Protein AF-A0A7S1ZWM7-F1 (afdb_monomer_lite)

pLDDT: mean 78.09, std 18.8, range [35.59, 96.5]

Radius of gyration: 22.28 Å; chains: 1; bounding box: 30×44×62 Å

Secondary structure (DSSP, 8-state):
-------S-----SS-HHHHHHHHHHHHHHHHHHHHHHHHHHHHS-GGG-----HHHHH-TTTHHHHHHHHHHHHHHSTT------TTTHHHHHHHHTSHHHHT----

Foldseek 3Di:
DDDDDDDPDDPDPPDDPVPVVVVVVVVVVVVVVVVVVVVVVPVPDDPLLDDDDDPCQCLPPVRNLVSQLVVQVSVCPPPVNDPGDDSVCSVVVSCVPRVVVVVVDDPD

Structure (mmCIF, N/CA/C/O backbone):
data_AF-A0A7S1ZWM7-F1
#
_entry.id   AF-A0A7S1ZWM7-F1
#
loop_
_atom_site.group_PDB
_atom_site.id
_atom_site.type_symbol
_atom_site.label_atom_id
_atom_site.label_alt_id
_atom_site.label_comp_id
_atom_site.label_asym_id
_atom_site.label_entity_id
_atom_site.label_seq_id
_atom_site.pdbx_PDB_ins_code
_atom_site.Cartn_x
_atom_site.Cartn_y
_atom_site.Cartn_z
_atom_site.occupancy
_atom_site.B_iso_or_equiv
_atom_site.auth_seq_id
_atom_site.auth_comp_id
_atom_site.auth_asym_id
_atom_site.auth_atom_id
_atom_site.pdbx_PDB_model_num
ATOM 1 N N . ASP A 1 1 ? -1.153 -7.873 -35.272 1.00 38.97 1 ASP A N 1
ATOM 2 C CA . ASP A 1 1 ? -0.783 -6.856 -36.264 1.00 38.97 1 ASP A CA 1
ATOM 3 C C . ASP A 1 1 ? -1.383 -5.518 -35.917 1.00 38.97 1 ASP A C 1
ATOM 5 O O . ASP A 1 1 ? -2.555 -5.282 -36.177 1.00 38.97 1 ASP A O 1
ATOM 9 N N . TYR A 1 2 ? -0.588 -4.673 -35.266 1.00 35.59 2 TYR A N 1
ATOM 10 C CA . TYR A 1 2 ? -0.877 -3.249 -35.154 1.00 35.59 2 TYR A CA 1
ATOM 11 C C . TYR A 1 2 ? -0.167 -2.568 -36.324 1.00 35.59 2 TYR A C 1
ATOM 13 O O . TYR A 1 2 ? 1.058 -2.506 -36.352 1.00 35.59 2 TYR A O 1
ATOM 21 N N . HIS A 1 3 ? -0.941 -2.141 -37.318 1.00 39.66 3 HIS A N 1
ATOM 22 C CA . HIS A 1 3 ? -0.458 -1.297 -38.402 1.00 39.66 3 HIS A CA 1
ATOM 23 C C . HIS A 1 3 ? -0.399 0.150 -37.905 1.00 39.66 3 HIS A C 1
ATOM 25 O O . HIS A 1 3 ? -1.434 0.749 -37.616 1.00 39.66 3 HIS A O 1
ATOM 31 N N . GLU A 1 4 ? 0.809 0.697 -37.800 1.00 47.62 4 GLU A N 1
ATOM 32 C CA . GLU A 1 4 ? 1.038 2.133 -37.651 1.00 47.62 4 GLU A CA 1
ATOM 33 C C . GLU A 1 4 ? 0.722 2.826 -38.982 1.00 47.62 4 GLU A C 1
ATOM 35 O O . GLU A 1 4 ? 1.285 2.490 -40.025 1.00 47.62 4 GLU A O 1
ATOM 40 N N . VAL A 1 5 ? -0.201 3.787 -38.949 1.00 44.16 5 VAL A N 1
ATOM 41 C CA . VAL A 1 5 ? -0.409 4.760 -40.024 1.00 44.16 5 VAL A CA 1
ATOM 42 C C . VAL A 1 5 ? 0.319 6.025 -39.587 1.00 44.16 5 VAL A C 1
ATOM 44 O O . VAL A 1 5 ? -0.176 6.762 -38.738 1.00 44.16 5 VAL A O 1
ATOM 47 N N . PHE A 1 6 ? 1.521 6.241 -40.122 1.00 40.81 6 PHE A N 1
ATOM 48 C CA . PHE A 1 6 ? 2.208 7.525 -40.026 1.00 40.81 6 PHE A CA 1
ATOM 49 C C . PHE A 1 6 ? 1.624 8.456 -41.090 1.00 40.81 6 PHE A C 1
ATOM 51 O O . PHE A 1 6 ? 1.738 8.198 -42.286 1.00 40.81 6 PHE A O 1
ATOM 58 N N . ASP A 1 7 ? 0.946 9.504 -40.633 1.00 43.44 7 ASP A N 1
ATOM 59 C CA . ASP A 1 7 ? 0.399 10.568 -41.469 1.00 43.44 7 ASP A CA 1
ATOM 60 C C . ASP A 1 7 ? 1.543 11.526 -41.862 1.00 43.44 7 ASP A C 1
ATOM 62 O O . ASP A 1 7 ? 2.154 12.164 -41.003 1.00 43.44 7 ASP A O 1
ATOM 66 N N . GLU A 1 8 ? 1.884 11.581 -43.154 1.00 47.97 8 GLU A N 1
ATOM 67 C CA . GLU A 1 8 ? 3.078 12.254 -43.705 1.00 47.97 8 GLU A CA 1
ATOM 68 C C . GLU A 1 8 ? 2.978 13.791 -43.801 1.00 47.97 8 GLU A C 1
ATOM 70 O O . GLU A 1 8 ? 3.840 14.419 -44.407 1.00 47.97 8 GLU A O 1
ATOM 75 N N . ASN A 1 9 ? 1.970 14.444 -43.213 1.00 47.59 9 ASN A N 1
ATOM 76 C CA . ASN A 1 9 ? 1.767 15.890 -43.406 1.00 47.59 9 ASN A CA 1
ATOM 77 C C . ASN A 1 9 ? 1.516 16.686 -42.123 1.00 47.59 9 ASN A C 1
ATOM 79 O O . ASN A 1 9 ?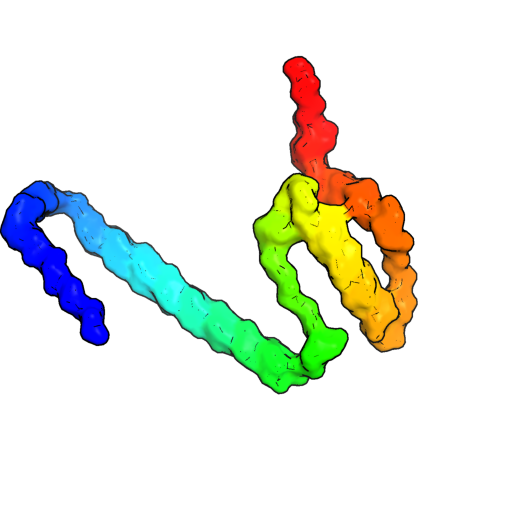 0.675 17.585 -42.110 1.00 47.59 9 ASN A O 1
ATOM 83 N N . ASN A 1 10 ? 2.263 16.409 -41.053 1.00 42.78 10 ASN A N 1
ATOM 84 C CA . ASN A 1 10 ? 2.282 17.306 -39.901 1.00 42.78 10 ASN A CA 1
ATOM 85 C C . ASN A 1 10 ? 3.631 18.029 -39.811 1.00 42.78 10 ASN A C 1
ATOM 87 O O . ASN A 1 10 ? 4.636 17.469 -39.374 1.00 42.78 10 ASN A O 1
ATOM 91 N N . ASP A 1 11 ? 3.620 19.278 -40.275 1.00 48.44 11 ASP A N 1
ATOM 92 C CA . ASP A 1 11 ? 4.665 20.293 -40.135 1.00 48.44 11 ASP A CA 1
ATOM 93 C C . ASP A 1 11 ? 4.880 20.607 -38.642 1.00 48.44 11 ASP A C 1
ATOM 95 O O . ASP A 1 11 ? 4.373 21.583 -38.081 1.00 48.44 11 ASP A O 1
ATOM 99 N N . TYR A 1 12 ? 5.579 19.702 -37.955 1.00 45.12 12 TYR A N 1
ATOM 100 C CA . TYR A 1 12 ? 6.073 19.925 -36.607 1.00 45.12 12 TYR A CA 1
ATOM 101 C C . TYR A 1 12 ? 7.285 20.845 -36.697 1.00 45.12 12 TYR A C 1
ATOM 103 O O . TYR A 1 12 ? 8.390 20.432 -37.043 1.00 45.12 12 TYR A O 1
ATOM 111 N N . ARG A 1 13 ? 7.033 22.119 -36.388 1.00 44.34 13 ARG A N 1
ATOM 112 C CA . ARG A 1 13 ? 8.031 23.175 -36.199 1.00 44.34 13 ARG A CA 1
ATOM 113 C C . ARG A 1 13 ? 9.249 22.614 -35.460 1.00 44.34 13 ARG A C 1
ATOM 115 O O . ARG A 1 13 ? 9.133 22.211 -34.305 1.00 44.34 13 ARG A O 1
ATOM 122 N N . GLU A 1 14 ? 10.400 22.633 -36.130 1.00 49.38 14 GLU A N 1
ATOM 123 C CA . GLU A 1 14 ? 11.712 22.280 -35.585 1.00 49.38 14 GLU A CA 1
ATOM 124 C C . GLU A 1 14 ? 12.020 23.129 -34.346 1.00 49.38 14 GLU A C 1
ATOM 126 O O . GLU A 1 14 ? 12.478 24.269 -34.418 1.00 49.38 14 GLU A O 1
ATOM 131 N N . GLY A 1 15 ? 11.729 22.561 -33.184 1.00 51.50 15 GLY A N 1
ATOM 132 C CA . GLY A 1 15 ? 11.988 23.164 -31.893 1.00 51.50 15 GLY A CA 1
ATOM 133 C C . GLY A 1 15 ? 11.704 22.153 -30.796 1.00 51.50 15 GLY A C 1
ATOM 134 O O . GLY A 1 15 ? 10.570 22.027 -30.356 1.00 51.50 15 GLY A O 1
ATOM 135 N N . ASP A 1 16 ? 12.766 21.478 -30.354 1.00 53.28 16 ASP A N 1
ATOM 136 C CA . ASP A 1 16 ? 12.866 20.769 -29.068 1.00 53.28 16 ASP A CA 1
ATOM 137 C C . ASP A 1 16 ? 12.369 19.306 -28.960 1.00 53.28 16 ASP A C 1
ATOM 139 O O . ASP A 1 16 ? 11.983 18.837 -27.897 1.00 53.28 16 ASP A O 1
ATOM 143 N N . HIS A 1 17 ? 12.487 18.506 -30.026 1.00 53.91 17 HIS A N 1
ATOM 144 C CA . HIS A 1 17 ? 12.247 17.047 -29.963 1.00 53.91 17 HIS A CA 1
ATOM 145 C C . HIS A 1 17 ? 13.338 16.237 -29.233 1.00 53.91 17 HIS A C 1
ATOM 147 O O . HIS A 1 17 ? 13.179 15.038 -28.995 1.00 53.91 17 HIS A O 1
ATOM 153 N N . HIS A 1 18 ? 14.477 16.847 -28.895 1.00 52.47 18 HIS A N 1
ATOM 154 C CA . HIS A 1 18 ? 15.583 16.124 -28.259 1.00 52.47 18 HIS A CA 1
ATOM 155 C C . HIS A 1 18 ? 15.336 15.892 -26.762 1.00 52.47 18 HIS A C 1
ATOM 157 O O . HIS A 1 18 ? 15.738 14.864 -26.216 1.00 52.47 18 HIS A O 1
ATOM 163 N N . MET A 1 19 ? 14.632 16.821 -26.113 1.00 52.84 19 MET A N 1
ATOM 164 C CA . MET A 1 19 ? 14.305 16.751 -24.695 1.00 52.84 19 MET A CA 1
ATOM 165 C C . MET A 1 19 ? 13.270 15.643 -24.425 1.00 52.84 19 MET A C 1
ATOM 167 O O . MET A 1 19 ? 13.485 14.807 -23.545 1.00 52.84 19 MET A O 1
ATOM 171 N N . ASP A 1 20 ? 12.229 15.529 -25.252 1.00 56.59 20 ASP A N 1
ATOM 172 C CA . ASP A 1 20 ? 11.148 14.542 -25.088 1.00 56.59 20 ASP A CA 1
ATOM 173 C C . ASP A 1 20 ? 11.622 13.077 -25.158 1.00 56.59 20 ASP A C 1
ATOM 175 O O . ASP A 1 20 ? 11.221 12.246 -24.336 1.00 56.59 20 ASP A O 1
ATOM 179 N N . CYS A 1 21 ? 12.541 12.750 -26.073 1.00 60.78 21 CYS A N 1
ATOM 180 C CA . CYS A 1 21 ? 13.110 11.402 -26.177 1.00 60.78 21 CYS A CA 1
ATOM 181 C C . CYS A 1 21 ? 13.971 11.029 -24.957 1.00 60.78 21 CYS A C 1
ATOM 183 O O . CYS A 1 21 ? 13.994 9.863 -24.549 1.00 60.78 21 CYS A O 1
ATOM 185 N N . ILE A 1 22 ? 14.660 11.999 -24.341 1.00 59.69 22 ILE A N 1
ATOM 186 C CA . ILE A 1 22 ? 15.457 11.776 -23.123 1.00 59.69 22 ILE A CA 1
ATOM 187 C C . ILE A 1 22 ? 14.533 11.496 -21.931 1.00 59.69 22 ILE A C 1
ATOM 189 O O . ILE A 1 22 ? 14.772 10.541 -21.186 1.00 59.69 22 ILE A O 1
ATOM 193 N N . TYR A 1 23 ? 13.447 12.260 -21.773 1.00 60.25 23 TYR A N 1
ATOM 194 C CA . TYR A 1 23 ? 12.477 12.034 -20.694 1.00 60.25 23 TYR A CA 1
ATOM 195 C C . TYR A 1 23 ? 11.775 10.679 -20.814 1.00 60.25 23 TYR A C 1
ATOM 197 O O . TYR A 1 23 ? 11.660 9.961 -19.817 1.00 60.25 23 TYR A O 1
ATOM 205 N N . GLN A 1 24 ? 11.379 10.278 -22.024 1.00 66.19 24 GLN A N 1
ATOM 206 C CA . GLN A 1 24 ? 10.771 8.965 -22.249 1.00 66.19 24 GLN A CA 1
ATOM 207 C C . GLN A 1 24 ? 11.764 7.816 -22.024 1.00 66.19 24 GLN A C 1
ATOM 209 O O . GLN A 1 24 ? 11.412 6.810 -21.405 1.00 66.19 24 GLN A O 1
ATOM 214 N N . THR A 1 25 ? 13.019 7.967 -22.457 1.00 71.00 25 THR A N 1
ATOM 215 C CA . THR A 1 25 ? 14.047 6.929 -22.276 1.00 71.00 25 THR A CA 1
ATOM 216 C C . THR A 1 25 ? 14.372 6.712 -20.799 1.00 71.00 25 THR A C 1
ATOM 218 O O . THR A 1 25 ? 14.437 5.565 -20.354 1.00 71.00 25 THR A O 1
ATOM 221 N N . ASN A 1 26 ? 14.513 7.791 -20.024 1.00 82.19 26 ASN A N 1
ATOM 222 C CA . ASN A 1 26 ? 14.759 7.697 -18.584 1.00 82.19 26 ASN A CA 1
ATOM 223 C C . ASN A 1 26 ? 13.575 7.046 -17.861 1.00 82.19 26 ASN A C 1
ATOM 225 O O . ASN A 1 26 ? 13.774 6.132 -17.067 1.00 82.19 26 ASN A O 1
ATOM 229 N N . PHE A 1 27 ? 12.341 7.433 -18.196 1.00 86.12 27 PHE A N 1
ATOM 230 C CA . PHE A 1 27 ? 11.147 6.824 -17.609 1.00 86.12 27 PHE A CA 1
ATOM 231 C C . PHE A 1 27 ? 11.070 5.310 -17.865 1.00 86.12 27 PHE A C 1
ATOM 233 O O . PHE A 1 27 ? 10.850 4.533 -16.936 1.00 86.12 27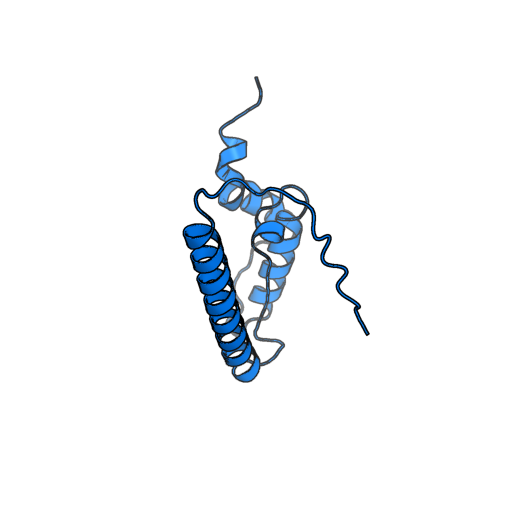 PHE A O 1
ATOM 240 N N . VAL A 1 28 ? 11.307 4.864 -19.104 1.00 88.88 28 VAL A N 1
ATOM 241 C CA . VAL A 1 28 ? 11.281 3.432 -19.453 1.00 88.88 28 VAL A CA 1
ATOM 242 C C . VAL A 1 28 ? 12.389 2.656 -18.736 1.00 88.88 28 VAL A C 1
ATOM 244 O O . VAL A 1 28 ? 12.170 1.516 -18.315 1.00 88.88 28 VAL A O 1
ATOM 247 N N . GLN A 1 29 ? 13.578 3.242 -18.582 1.00 90.44 29 GLN A N 1
ATOM 248 C CA . GLN A 1 29 ? 14.665 2.608 -17.834 1.00 90.44 29 GLN A CA 1
ATOM 249 C C . GLN A 1 29 ? 14.312 2.448 -16.354 1.00 90.44 29 GLN A C 1
ATOM 251 O O . GLN A 1 29 ? 14.442 1.340 -15.828 1.00 90.44 29 GLN A O 1
ATOM 256 N N . GLU A 1 30 ? 13.809 3.502 -15.713 1.00 91.56 30 GLU A N 1
ATOM 257 C CA . GLU A 1 30 ? 13.376 3.459 -14.313 1.00 91.56 30 GLU A CA 1
ATOM 258 C C . GLU A 1 30 ? 12.242 2.453 -14.099 1.00 91.56 30 GLU A C 1
ATOM 260 O O . GLU A 1 30 ? 12.276 1.674 -13.146 1.00 91.56 30 GLU A O 1
ATOM 265 N N . LEU A 1 31 ? 11.291 2.361 -15.032 1.00 92.56 31 LEU A N 1
ATOM 266 C CA . LEU A 1 31 ? 10.217 1.371 -14.957 1.00 92.56 31 LEU A CA 1
ATOM 267 C C . LEU A 1 31 ? 10.756 -0.068 -15.003 1.00 92.56 31 LEU A C 1
ATOM 269 O O . LEU A 1 31 ? 10.316 -0.921 -14.233 1.00 92.56 31 LEU A O 1
ATOM 273 N N . ARG A 1 32 ? 11.763 -0.338 -15.845 1.00 94.25 32 ARG A N 1
ATOM 274 C CA . ARG A 1 32 ? 12.448 -1.645 -15.883 1.00 94.25 32 ARG A CA 1
ATOM 275 C C . ARG A 1 32 ? 13.244 -1.922 -14.607 1.00 94.25 32 ARG A C 1
ATOM 277 O O . ARG A 1 32 ? 13.363 -3.077 -14.194 1.00 94.25 32 ARG A O 1
ATOM 284 N N . PHE A 1 33 ? 13.832 -0.900 -13.983 1.00 94.88 33 PHE A N 1
ATOM 285 C CA . PHE A 1 33 ? 14.478 -1.058 -12.678 1.00 94.88 33 PHE A CA 1
ATOM 286 C C . PHE A 1 33 ? 13.459 -1.378 -11.588 1.00 94.88 33 PHE A C 1
ATOM 288 O O . PHE A 1 33 ? 13.689 -2.304 -10.809 1.00 94.88 33 PHE A O 1
ATOM 295 N N . TRP A 1 34 ? 12.324 -0.683 -11.579 1.00 92.31 34 TRP A N 1
ATOM 296 C CA . TRP A 1 34 ? 11.226 -0.949 -10.660 1.00 92.31 34 TRP A CA 1
ATOM 297 C C . TRP A 1 34 ? 10.662 -2.364 -10.834 1.00 92.31 34 TRP A C 1
ATOM 299 O O . TRP A 1 34 ? 10.496 -3.076 -9.847 1.00 92.31 34 TRP A O 1
ATOM 309 N N . GLU A 1 35 ? 10.472 -2.828 -12.071 1.00 95.50 35 GLU A N 1
ATOM 310 C CA . GLU A 1 35 ? 10.039 -4.201 -12.359 1.00 95.50 35 GLU A CA 1
ATOM 311 C C . GLU A 1 35 ? 10.994 -5.236 -11.744 1.00 95.50 35 GLU A C 1
ATOM 313 O O . GLU A 1 35 ? 10.564 -6.138 -11.021 1.00 95.50 35 GLU A O 1
ATOM 318 N N . ARG A 1 36 ? 12.307 -5.078 -11.964 1.00 96.50 36 ARG A N 1
ATOM 319 C CA . ARG A 1 36 ? 13.324 -5.966 -11.375 1.00 96.50 36 ARG A CA 1
ATOM 320 C C . ARG A 1 36 ? 13.329 -5.911 -9.851 1.00 96.50 36 ARG A C 1
ATOM 322 O O . ARG A 1 36 ? 13.476 -6.948 -9.206 1.00 96.50 36 ARG A O 1
ATOM 329 N N . PHE A 1 37 ? 13.173 -4.719 -9.282 1.00 94.31 37 PHE A N 1
ATOM 330 C CA . PHE A 1 37 ? 13.080 -4.527 -7.840 1.00 94.31 37 PHE A CA 1
ATOM 331 C C . PHE A 1 37 ? 11.886 -5.297 -7.267 1.00 94.31 37 PHE A C 1
ATOM 333 O O . PHE A 1 37 ? 12.063 -6.104 -6.357 1.00 94.31 37 PHE A O 1
ATOM 340 N N . VAL A 1 38 ? 10.690 -5.129 -7.838 1.00 93.00 38 VAL A N 1
ATOM 341 C CA . VAL A 1 38 ? 9.486 -5.849 -7.400 1.00 93.00 38 VAL A CA 1
ATOM 342 C C . VAL A 1 38 ? 9.671 -7.359 -7.553 1.00 93.00 38 VAL A C 1
ATOM 344 O O . VAL A 1 38 ? 9.415 -8.101 -6.605 1.00 93.00 38 VAL A O 1
ATOM 347 N N . ALA A 1 39 ? 10.177 -7.826 -8.699 1.00 95.19 39 ALA A N 1
ATOM 348 C CA . ALA A 1 39 ? 10.413 -9.247 -8.948 1.00 95.19 39 ALA A CA 1
ATOM 349 C C . ALA A 1 39 ? 11.352 -9.879 -7.905 1.00 95.19 39 ALA A C 1
ATOM 351 O O . ALA A 1 39 ? 11.084 -10.983 -7.426 1.00 95.19 39 ALA A O 1
ATOM 352 N N . PHE A 1 40 ? 12.410 -9.169 -7.500 1.00 95.19 40 PHE A N 1
ATOM 353 C CA . PHE A 1 40 ? 13.330 -9.626 -6.458 1.00 95.19 40 PHE A CA 1
ATOM 354 C C . PHE A 1 40 ? 12.616 -9.868 -5.118 1.00 95.19 40 PHE A C 1
ATOM 356 O O . PHE A 1 40 ? 12.752 -10.943 -4.529 1.00 95.19 40 PHE A O 1
ATOM 363 N N . TRP A 1 41 ? 11.812 -8.908 -4.647 1.00 94.38 41 TRP A N 1
ATOM 364 C CA . TRP A 1 41 ? 11.074 -9.051 -3.384 1.00 94.38 41 TRP A CA 1
ATOM 365 C C . TRP A 1 41 ? 9.988 -10.129 -3.472 1.00 94.38 41 TRP A C 1
ATOM 367 O O . TRP A 1 41 ? 9.827 -10.925 -2.545 1.00 94.38 41 TRP A O 1
ATOM 377 N N . MET A 1 42 ? 9.306 -10.227 -4.616 1.00 92.81 42 MET A N 1
ATOM 378 C CA . MET A 1 42 ? 8.289 -11.253 -4.873 1.00 92.81 42 MET A CA 1
ATOM 379 C C . MET A 1 42 ? 8.866 -12.672 -4.930 1.00 92.81 42 MET A C 1
ATOM 381 O O . MET A 1 42 ? 8.167 -13.627 -4.589 1.00 92.81 42 MET A O 1
ATOM 385 N N . ALA A 1 43 ? 10.125 -12.831 -5.338 1.00 94.56 43 ALA A N 1
ATOM 386 C CA . ALA A 1 43 ? 10.812 -14.118 -5.304 1.00 94.56 43 ALA A CA 1
ATOM 387 C C . ALA A 1 43 ? 11.313 -14.487 -3.897 1.00 94.56 43 ALA A C 1
ATOM 389 O O . ALA A 1 43 ? 11.460 -15.668 -3.590 1.00 94.56 43 ALA A O 1
ATOM 390 N N . ARG A 1 44 ? 11.599 -13.492 -3.046 1.00 94.50 44 ARG A N 1
ATOM 391 C CA . ARG A 1 44 ? 12.275 -13.707 -1.761 1.00 94.50 44 ARG A CA 1
ATOM 392 C C . ARG A 1 44 ? 11.343 -13.946 -0.573 1.00 94.50 44 ARG A C 1
ATOM 394 O O . ARG A 1 44 ? 11.703 -14.728 0.302 1.00 94.50 44 ARG A O 1
ATOM 401 N N . PHE A 1 45 ? 10.199 -13.275 -0.516 1.00 91.38 45 PHE A N 1
ATOM 402 C CA . PHE A 1 45 ? 9.266 -13.362 0.617 1.00 91.38 45 PHE A CA 1
ATOM 403 C C . PHE A 1 45 ? 8.069 -14.227 0.256 1.00 91.38 45 PHE A C 1
ATOM 405 O O . PHE A 1 45 ? 7.651 -14.205 -0.898 1.00 91.38 45 PHE A O 1
ATOM 412 N N . HIS A 1 46 ? 7.492 -14.976 1.201 1.00 91.06 46 HIS A N 1
ATOM 413 C CA . HIS A 1 46 ? 6.275 -15.737 0.922 1.00 91.06 46 HIS A CA 1
ATOM 414 C C . HIS A 1 46 ? 5.114 -14.788 0.592 1.00 91.06 46 HIS A C 1
ATOM 416 O O . HIS A 1 46 ? 5.110 -13.624 0.989 1.00 91.06 46 HIS A O 1
ATOM 422 N N . LYS A 1 47 ? 4.116 -15.274 -0.154 1.00 88.94 47 LYS A N 1
ATOM 423 C CA . LYS A 1 47 ? 2.955 -14.458 -0.545 1.00 88.94 47 LYS A CA 1
ATOM 424 C C . LYS A 1 47 ? 2.152 -13.924 0.642 1.00 88.94 47 LYS A C 1
ATOM 426 O O . LYS A 1 47 ? 1.534 -12.879 0.502 1.00 88.94 47 LYS A O 1
ATOM 431 N N . ASP A 1 48 ? 2.188 -14.631 1.765 1.00 88.75 48 ASP A N 1
ATOM 432 C CA . ASP A 1 48 ? 1.444 -14.269 2.971 1.00 88.75 48 ASP A CA 1
ATOM 433 C C . ASP A 1 48 ? 2.234 -13.294 3.866 1.00 88.75 48 ASP A C 1
ATOM 435 O O . ASP A 1 48 ? 1.632 -12.605 4.681 1.00 88.75 48 ASP A O 1
ATOM 439 N N . ASP A 1 49 ? 3.547 -13.152 3.633 1.00 89.62 49 ASP A N 1
ATOM 440 C CA . ASP A 1 49 ? 4.453 -12.250 4.367 1.00 89.62 49 ASP A CA 1
ATOM 441 C C . ASP A 1 49 ? 4.727 -10.947 3.599 1.00 89.62 49 ASP A C 1
ATOM 443 O O . ASP A 1 49 ? 5.678 -10.216 3.884 1.00 89.62 49 ASP A O 1
ATOM 447 N N . ARG A 1 50 ? 3.922 -10.657 2.572 1.00 90.69 50 ARG A N 1
ATOM 448 C CA . ARG A 1 50 ? 4.063 -9.461 1.739 1.00 90.69 50 ARG A CA 1
ATOM 449 C C . ARG A 1 50 ? 2.712 -8.850 1.403 1.00 90.69 50 ARG A C 1
ATOM 451 O O . ARG A 1 50 ? 1.731 -9.550 1.171 1.00 90.69 50 ARG A O 1
ATOM 458 N N . ILE A 1 51 ? 2.696 -7.528 1.292 1.00 92.12 51 ILE A N 1
ATOM 459 C CA . ILE A 1 51 ? 1.551 -6.755 0.821 1.00 92.12 51 ILE A CA 1
ATOM 460 C C . ILE A 1 51 ? 2.026 -5.747 -0.227 1.00 92.12 51 ILE A C 1
ATOM 462 O O . ILE A 1 51 ? 3.101 -5.165 -0.099 1.00 92.12 51 ILE A O 1
ATOM 466 N N . ILE A 1 52 ? 1.229 -5.559 -1.279 1.00 91.19 52 ILE A N 1
ATOM 467 C CA . ILE A 1 52 ? 1.431 -4.504 -2.276 1.00 91.19 52 ILE A CA 1
ATOM 468 C C . ILE A 1 52 ? 0.271 -3.530 -2.138 1.00 91.19 52 ILE A C 1
ATOM 470 O O . ILE A 1 52 ? -0.892 -3.931 -2.166 1.00 91.19 52 ILE A O 1
ATOM 474 N N . MET A 1 53 ? 0.596 -2.250 -2.001 1.00 92.69 53 MET A N 1
ATOM 475 C CA . MET A 1 53 ? -0.380 -1.175 -1.895 1.00 92.69 53 MET A CA 1
ATOM 476 C C . MET A 1 53 ? -0.033 -0.070 -2.884 1.00 92.69 53 MET A C 1
ATOM 478 O O . MET A 1 53 ? 1.134 0.282 -3.041 1.00 92.69 53 MET A O 1
ATOM 482 N N . SER A 1 54 ? -1.053 0.480 -3.541 1.00 91.94 54 SER A N 1
ATOM 483 C CA . SER A 1 54 ? -0.907 1.705 -4.329 1.00 91.94 54 SER A CA 1
ATOM 484 C C . SER A 1 54 ? -0.866 2.901 -3.385 1.00 91.94 54 SER A C 1
ATOM 486 O O . SER A 1 54 ? -1.646 2.986 -2.432 1.00 91.94 54 SER A O 1
ATOM 488 N N . TYR A 1 55 ? 0.038 3.833 -3.672 1.00 90.88 55 TYR A N 1
ATOM 489 C CA . TYR A 1 55 ? 0.129 5.091 -2.946 1.00 90.88 55 TYR A CA 1
ATOM 490 C C . TYR A 1 55 ? -1.151 5.922 -3.110 1.00 90.88 55 TYR A C 1
ATOM 492 O O . TYR A 1 55 ? -1.672 6.466 -2.140 1.00 90.88 55 TYR A O 1
ATOM 500 N N . GLU A 1 56 ? -1.699 5.971 -4.321 1.00 91.81 56 GLU A N 1
ATOM 501 C CA . GLU A 1 56 ? -2.940 6.665 -4.664 1.00 91.81 56 GLU A CA 1
ATOM 502 C C . GLU A 1 56 ? -4.129 6.059 -3.921 1.00 91.81 56 GLU A C 1
ATOM 504 O O . GLU A 1 56 ? -4.934 6.786 -3.351 1.00 91.81 56 GLU A O 1
ATOM 509 N N . GLY A 1 57 ? -4.205 4.727 -3.855 1.00 91.88 57 GLY A N 1
ATOM 510 C CA . GLY A 1 57 ? -5.218 4.032 -3.066 1.00 91.88 57 GLY A CA 1
ATOM 511 C C . GLY A 1 57 ? -5.110 4.364 -1.578 1.00 91.88 57 GLY A C 1
ATOM 512 O O . GLY A 1 57 ? -6.118 4.659 -0.943 1.00 91.88 57 GLY A O 1
ATOM 513 N N . PHE A 1 58 ? -3.888 4.384 -1.039 1.00 93.00 58 PHE A N 1
ATOM 514 C CA . PHE A 1 58 ? -3.620 4.665 0.372 1.00 93.00 58 PHE A CA 1
ATOM 515 C C . PHE A 1 58 ? -3.837 6.130 0.769 1.00 93.00 58 PHE A C 1
ATOM 517 O O . PHE A 1 58 ? -4.189 6.409 1.912 1.00 93.00 58 PHE A O 1
ATOM 524 N N . THR A 1 59 ? -3.640 7.069 -0.154 1.00 92.06 59 THR A N 1
ATOM 525 C CA . THR A 1 59 ? -3.788 8.517 0.090 1.00 92.06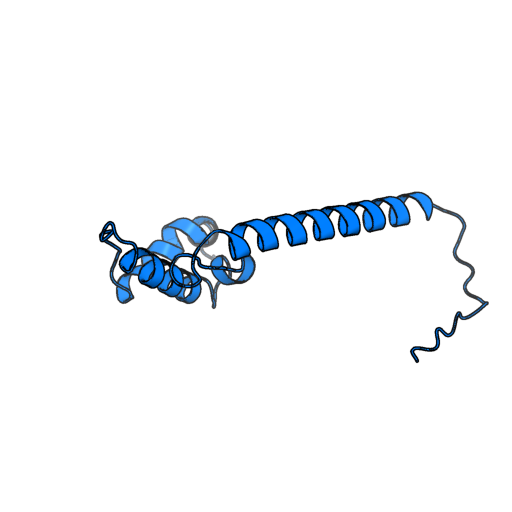 59 THR A CA 1
ATOM 526 C C . THR A 1 59 ? -5.091 9.101 -0.456 1.00 92.06 59 THR A C 1
ATOM 528 O O . THR A 1 59 ? -5.413 10.259 -0.182 1.00 92.06 59 THR A O 1
ATOM 531 N N . GLY A 1 60 ? -5.859 8.312 -1.205 1.00 91.44 60 GLY A N 1
ATOM 532 C CA . GLY A 1 60 ? -7.157 8.696 -1.741 1.00 91.44 60 GLY A CA 1
ATOM 533 C C . GLY A 1 60 ? -8.184 8.915 -0.633 1.00 91.44 60 GLY A C 1
ATOM 534 O O . GLY A 1 60 ? -8.203 8.191 0.357 1.00 91.44 60 GLY A O 1
ATOM 535 N N . GLN A 1 61 ? -9.062 9.905 -0.805 1.00 87.75 61 GLN A N 1
ATOM 536 C CA . GLN A 1 61 ? -10.096 10.218 0.192 1.00 87.75 61 GLN A CA 1
ATOM 537 C C . GLN A 1 61 ? -11.065 9.067 0.419 1.00 87.75 61 GLN A C 1
ATOM 539 O O . GLN A 1 61 ? -11.366 8.739 1.561 1.00 87.75 61 GLN A O 1
ATOM 544 N N . ASP A 1 62 ? -11.508 8.450 -0.670 1.00 89.31 62 ASP A N 1
ATOM 545 C CA . ASP A 1 62 ? -12.538 7.418 -0.614 1.00 89.31 62 ASP A CA 1
ATOM 546 C C . ASP A 1 62 ? -11.938 6.020 -0.407 1.00 89.31 62 ASP A C 1
ATOM 548 O O . ASP A 1 62 ? -12.642 5.087 -0.043 1.00 89.31 62 ASP A O 1
ATOM 552 N N . THR A 1 63 ? -10.631 5.860 -0.639 1.00 92.81 63 THR A N 1
ATOM 553 C CA . THR A 1 63 ? -9.957 4.551 -0.671 1.00 92.81 63 THR A CA 1
ATOM 554 C C . THR A 1 63 ? -8.895 4.374 0.410 1.00 92.81 63 THR A C 1
ATOM 556 O O . THR A 1 63 ? -8.432 3.253 0.640 1.00 92.81 63 THR A O 1
ATOM 559 N N . GLY A 1 64 ? -8.469 5.461 1.058 1.00 92.19 64 GLY A N 1
ATOM 560 C CA . GLY A 1 64 ? -7.320 5.465 1.957 1.00 92.19 64 GLY A CA 1
ATOM 561 C C . GLY A 1 64 ? -7.593 4.738 3.263 1.00 92.19 64 GLY A C 1
ATOM 562 O O . GLY A 1 64 ? -6.793 3.893 3.676 1.00 92.19 64 GLY A O 1
ATOM 563 N N . ALA A 1 65 ? -8.761 4.983 3.860 1.00 92.75 65 ALA A N 1
ATOM 564 C CA . ALA A 1 65 ? -9.204 4.277 5.058 1.00 92.75 65 ALA A CA 1
ATOM 565 C C . ALA A 1 65 ? -9.250 2.756 4.823 1.00 92.75 65 ALA A C 1
ATOM 567 O O . ALA A 1 65 ? -8.595 2.004 5.543 1.00 92.75 65 ALA A O 1
ATOM 568 N N . ASP A 1 66 ? -9.904 2.312 3.749 1.00 93.38 66 ASP A N 1
ATOM 569 C CA . ASP A 1 66 ? -10.001 0.893 3.382 1.00 93.38 66 ASP A CA 1
ATOM 570 C C . ASP A 1 66 ? -8.634 0.262 3.098 1.00 93.38 66 ASP A C 1
ATOM 572 O O . ASP A 1 66 ? -8.351 -0.872 3.493 1.00 93.38 66 ASP A O 1
ATOM 576 N N . SER A 1 67 ? -7.749 0.996 2.422 1.00 94.31 67 SER A N 1
ATOM 577 C CA . SER A 1 67 ? -6.373 0.551 2.174 1.00 94.31 67 SER A CA 1
ATOM 578 C C . SER A 1 67 ? -5.578 0.413 3.476 1.00 94.31 67 SER A C 1
ATOM 580 O O . SER A 1 67 ? -4.741 -0.479 3.598 1.00 94.31 67 SER A O 1
ATOM 582 N N . THR A 1 68 ? -5.870 1.252 4.469 1.00 94.00 68 THR A N 1
ATOM 583 C CA . THR A 1 68 ? -5.245 1.194 5.796 1.00 94.00 68 THR A CA 1
ATOM 584 C C . THR A 1 68 ? -5.789 0.039 6.626 1.00 94.00 68 THR A C 1
ATOM 586 O O . THR A 1 68 ? -5.018 -0.600 7.336 1.00 94.00 68 THR A O 1
ATOM 589 N N . VAL A 1 69 ? -7.076 -0.301 6.493 1.00 93.81 69 VAL A N 1
ATOM 590 C CA . VAL A 1 69 ? -7.647 -1.505 7.123 1.00 93.81 69 VAL A CA 1
ATOM 591 C C . VAL A 1 69 ? -6.942 -2.757 6.599 1.00 93.81 69 VAL A C 1
ATOM 593 O O . VAL A 1 69 ? -6.506 -3.593 7.386 1.00 93.81 69 VAL A O 1
ATOM 596 N N . LYS A 1 70 ? -6.708 -2.845 5.283 1.00 92.50 70 LYS A N 1
ATOM 597 C CA . LYS A 1 70 ? -5.946 -3.958 4.685 1.00 92.50 70 LYS A CA 1
ATOM 598 C C . LYS A 1 70 ? -4.521 -4.054 5.234 1.00 92.50 70 LYS A C 1
ATOM 600 O O . LYS A 1 70 ? -4.031 -5.159 5.461 1.00 92.50 70 LYS A O 1
ATOM 605 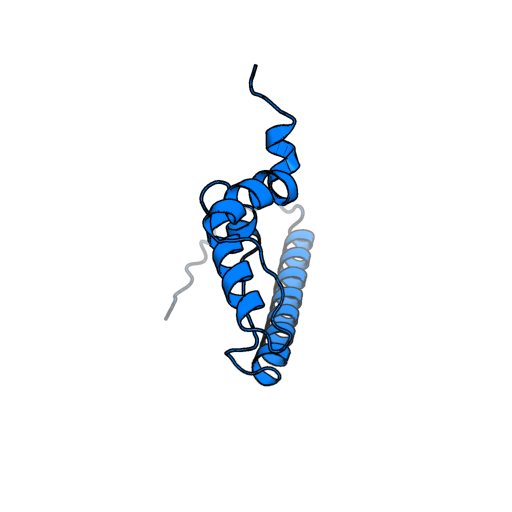N N . LEU A 1 71 ? -3.863 -2.914 5.457 1.00 92.50 71 LEU A N 1
ATOM 606 C CA . LEU A 1 71 ? -2.545 -2.875 6.090 1.00 92.50 71 LEU A CA 1
ATOM 607 C C . LEU A 1 71 ? -2.610 -3.353 7.546 1.00 92.50 71 LEU A C 1
ATOM 609 O O . LEU A 1 71 ? -1.780 -4.159 7.958 1.00 92.50 71 LEU A O 1
ATOM 613 N N . ALA A 1 72 ? -3.603 -2.893 8.306 1.00 91.75 72 ALA A N 1
ATOM 614 C CA . ALA A 1 72 ? -3.808 -3.301 9.689 1.00 91.75 72 ALA A CA 1
ATOM 615 C C . ALA A 1 72 ? -4.005 -4.823 9.807 1.00 91.75 72 ALA A C 1
ATOM 617 O O . ALA A 1 72 ? -3.331 -5.481 10.599 1.00 91.75 72 ALA A O 1
ATOM 618 N N . ASP A 1 73 ? -4.852 -5.398 8.953 1.00 90.56 73 ASP A N 1
ATOM 619 C CA . ASP A 1 73 ? -5.102 -6.841 8.906 1.00 90.56 73 ASP A CA 1
ATOM 620 C C . ASP A 1 73 ? -3.879 -7.652 8.478 1.00 90.56 73 ASP A C 1
ATOM 622 O O . ASP A 1 73 ? -3.683 -8.775 8.944 1.00 90.56 73 ASP A O 1
ATOM 626 N N . PHE A 1 74 ? -3.048 -7.102 7.591 1.00 91.50 74 PHE A N 1
ATOM 627 C CA . PHE A 1 74 ? -1.776 -7.716 7.227 1.00 91.50 74 PHE A CA 1
ATOM 628 C C . PHE A 1 74 ? -0.805 -7.732 8.415 1.00 91.50 74 PHE A C 1
ATOM 630 O O . PHE A 1 74 ? -0.243 -8.777 8.732 1.00 91.50 74 PHE A O 1
ATOM 637 N N . LEU A 1 75 ? -0.659 -6.609 9.124 1.00 89.88 75 LEU A N 1
ATOM 638 C CA . LEU A 1 75 ? 0.244 -6.494 10.273 1.00 89.88 75 LEU A CA 1
ATOM 639 C C . LEU A 1 75 ? -0.163 -7.393 11.449 1.00 89.88 75 LEU A C 1
ATOM 641 O O . LEU A 1 75 ? 0.713 -7.936 12.116 1.00 89.88 75 LEU A O 1
ATOM 645 N N . ARG A 1 76 ? -1.466 -7.617 11.670 1.00 88.12 76 ARG A N 1
ATOM 646 C CA . ARG A 1 76 ? -1.963 -8.567 12.686 1.00 88.12 76 ARG A CA 1
ATOM 647 C C . ARG A 1 76 ? -1.505 -10.004 12.449 1.00 88.12 76 ARG A C 1
ATOM 649 O O . ARG A 1 76 ? -1.354 -10.763 13.400 1.00 88.12 76 ARG A O 1
ATOM 656 N N . LYS A 1 77 ? -1.321 -10.390 11.183 1.00 85.00 77 LYS A N 1
ATOM 657 C CA . LYS A 1 77 ? -0.881 -11.740 10.799 1.00 85.00 77 LYS A CA 1
ATOM 658 C C . LYS A 1 77 ? 0.624 -11.929 10.942 1.00 85.00 77 LYS A C 1
ATOM 660 O O . LYS A 1 77 ? 1.080 -13.068 10.907 1.00 85.00 77 LYS A O 1
ATOM 665 N N . ALA A 1 78 ? 1.387 -10.844 11.078 1.00 80.88 78 ALA A N 1
ATOM 666 C CA . ALA A 1 78 ? 2.825 -10.930 11.255 1.00 80.88 78 ALA A CA 1
ATOM 667 C C . ALA A 1 78 ? 3.153 -11.660 12.566 1.00 80.88 78 ALA A C 1
ATOM 669 O O . ALA A 1 78 ? 2.508 -11.440 13.591 1.00 80.88 78 ALA A O 1
ATOM 670 N N . GLU A 1 79 ? 4.192 -12.496 12.535 1.00 66.00 79 GLU A N 1
ATOM 671 C CA . GLU A 1 79 ? 4.566 -13.426 13.615 1.00 66.00 79 GLU A CA 1
ATOM 672 C C . GLU A 1 79 ? 4.752 -12.763 14.991 1.00 66.00 79 GLU A C 1
ATOM 674 O O . GLU A 1 79 ? 4.622 -13.416 16.024 1.00 66.00 79 GLU A O 1
ATOM 679 N N . ASN A 1 80 ? 5.004 -11.453 15.017 1.00 71.75 80 ASN A N 1
ATOM 680 C CA . ASN A 1 80 ? 5.241 -10.688 16.238 1.00 71.75 80 ASN A CA 1
ATOM 681 C C . ASN A 1 80 ? 3.957 -10.206 16.931 1.00 71.75 80 ASN A C 1
ATOM 683 O O . ASN A 1 80 ? 4.062 -9.538 17.957 1.00 71.75 80 ASN A O 1
ATOM 687 N N . GLY A 1 81 ? 2.772 -10.510 16.383 1.00 65.06 81 GLY A N 1
ATOM 688 C CA . GLY A 1 81 ? 1.486 -10.200 17.013 1.00 65.06 81 GLY A CA 1
ATOM 689 C C . GLY A 1 81 ? 1.348 -8.720 17.355 1.00 65.06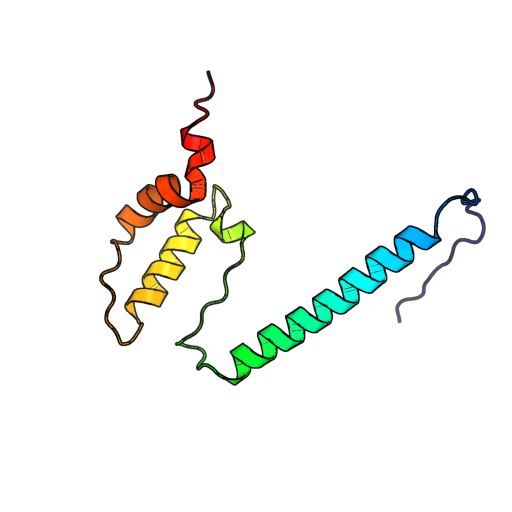 81 GLY A C 1
ATOM 690 O O . GLY A 1 81 ? 1.048 -8.380 18.498 1.00 65.06 81 GLY A O 1
ATOM 691 N N . LEU A 1 82 ? 1.647 -7.846 16.386 1.00 80.44 82 LEU A N 1
ATOM 692 C CA . LEU A 1 82 ? 1.570 -6.402 16.588 1.00 80.44 82 LEU A CA 1
ATOM 693 C C . LEU A 1 82 ? 0.180 -6.028 17.112 1.00 80.44 82 LEU A C 1
ATOM 695 O O . LEU A 1 82 ? -0.833 -6.454 16.556 1.00 80.44 82 LEU A O 1
ATOM 699 N N . ASP A 1 83 ? 0.152 -5.219 18.171 1.00 84.44 83 ASP A N 1
ATOM 700 C CA . ASP A 1 83 ? -1.079 -4.614 18.669 1.00 84.44 83 ASP A CA 1
ATOM 701 C C . ASP A 1 83 ? -1.499 -3.519 17.686 1.00 84.44 83 ASP A C 1
ATOM 703 O O . ASP A 1 83 ? -0.914 -2.432 17.629 1.00 84.44 83 ASP A O 1
ATOM 707 N N . VAL A 1 84 ? -2.441 -3.869 16.814 1.00 87.56 84 VAL A N 1
ATOM 708 C CA . VAL A 1 84 ? -2.931 -2.995 15.755 1.00 87.56 84 VAL A CA 1
ATOM 709 C C . VAL A 1 84 ? -4.321 -2.505 16.116 1.00 87.56 84 VAL A C 1
ATOM 711 O O . VAL A 1 84 ? -5.226 -3.301 16.360 1.00 87.56 84 VAL A O 1
ATOM 714 N N . VAL A 1 85 ? -4.484 -1.186 16.028 1.00 88.44 85 VAL A N 1
ATOM 715 C CA . VAL A 1 85 ? -5.745 -0.454 16.181 1.00 88.44 85 VAL A CA 1
ATOM 716 C C . VAL A 1 85 ? -6.910 -1.172 15.492 1.00 88.44 85 VAL A C 1
ATOM 718 O O . VAL A 1 85 ? -6.804 -1.552 14.322 1.00 88.44 85 VAL A O 1
ATOM 721 N N . GLU A 1 86 ? -8.022 -1.330 16.211 1.00 87.94 86 GLU A N 1
ATOM 722 C CA . GLU A 1 86 ? -9.241 -1.983 15.720 1.00 87.94 86 GLU A CA 1
ATOM 723 C C . GLU A 1 86 ? -9.730 -1.376 14.400 1.00 87.94 86 GLU A C 1
ATOM 725 O O . GLU A 1 86 ? -9.567 -0.177 14.150 1.00 87.94 86 GLU A O 1
ATOM 730 N N . ALA A 1 87 ? -10.316 -2.207 13.534 1.00 85.94 87 ALA A N 1
ATOM 731 C CA . ALA A 1 87 ? -10.682 -1.811 12.172 1.00 85.94 87 ALA A CA 1
ATOM 732 C C . ALA A 1 87 ? -11.600 -0.574 12.147 1.00 85.94 87 ALA A C 1
ATOM 734 O O . ALA A 1 87 ? -11.465 0.287 11.280 1.00 85.94 87 ALA A O 1
ATOM 735 N N . GLU A 1 88 ? -12.468 -0.431 13.146 1.00 89.12 88 GLU A N 1
ATOM 736 C CA . GLU A 1 88 ? -13.397 0.688 13.313 1.00 89.12 88 GLU A CA 1
ATOM 737 C C . GLU A 1 88 ? -12.684 2.012 13.621 1.00 89.12 88 GLU A C 1
ATOM 739 O O . GLU A 1 88 ? -13.202 3.092 13.335 1.00 89.12 88 GLU A O 1
ATOM 744 N N . GLN A 1 89 ? -11.490 1.946 14.209 1.00 90.06 89 GLN A N 1
ATOM 745 C CA . GLN A 1 89 ? -10.691 3.110 14.591 1.00 90.06 89 GLN A CA 1
ATOM 746 C C . GLN A 1 89 ? -9.703 3.530 13.492 1.00 90.06 89 GLN A C 1
ATOM 748 O O . GLN A 1 89 ? -9.251 4.681 13.478 1.00 90.06 89 GLN A O 1
ATOM 753 N N . VAL A 1 90 ? -9.404 2.640 12.541 1.00 91.06 90 VAL A N 1
ATOM 754 C CA . VAL A 1 90 ? -8.476 2.894 11.430 1.00 91.06 90 VAL A CA 1
ATOM 755 C C . VAL A 1 90 ? -8.828 4.146 10.610 1.00 91.06 90 VAL A C 1
ATOM 757 O O . VAL A 1 90 ? -7.915 4.944 10.387 1.00 91.06 90 VAL A O 1
ATOM 760 N N . PRO A 1 91 ? -10.091 4.406 10.200 1.00 90.50 91 PRO A N 1
ATOM 761 C CA . PRO A 1 91 ? -10.419 5.599 9.413 1.00 90.50 91 PRO A CA 1
ATOM 762 C C . PRO A 1 91 ? -10.052 6.906 10.125 1.00 90.50 91 PRO A C 1
ATOM 764 O O . PRO A 1 91 ? -9.527 7.832 9.511 1.00 90.50 91 PRO A O 1
ATOM 767 N N . CYS A 1 92 ? -10.269 6.969 11.441 1.00 90.19 92 CYS A N 1
ATOM 768 C CA . CYS A 1 92 ? -9.943 8.143 12.248 1.00 90.19 92 CYS A CA 1
ATOM 769 C C . CYS A 1 92 ? -8.427 8.374 12.326 1.00 90.19 92 CYS A C 1
ATOM 771 O O . CYS A 1 92 ? -7.950 9.498 12.147 1.00 90.19 92 CYS A O 1
ATOM 773 N N . VAL A 1 93 ? -7.657 7.306 12.557 1.00 90.25 93 VAL A N 1
ATOM 774 C CA . VAL A 1 93 ? -6.190 7.379 12.603 1.00 90.25 93 VAL A CA 1
ATOM 775 C C . VAL A 1 93 ? -5.629 7.769 11.237 1.00 90.25 93 VAL A C 1
ATOM 777 O O . VAL A 1 93 ? -4.776 8.653 11.155 1.00 90.25 93 VAL A O 1
ATOM 780 N N . TRP A 1 94 ? -6.141 7.166 10.163 1.00 92.56 94 TRP A N 1
ATOM 781 C CA . TRP A 1 94 ? -5.757 7.501 8.796 1.00 92.56 94 TRP A CA 1
ATOM 782 C C . TRP A 1 94 ? -6.003 8.982 8.485 1.00 92.56 94 TRP A C 1
ATOM 784 O O . TRP A 1 94 ? -5.099 9.661 7.996 1.00 92.56 94 TRP A O 1
ATOM 794 N N . GLU A 1 95 ? -7.170 9.516 8.853 1.00 90.00 95 GLU A N 1
ATOM 795 C CA . GLU A 1 95 ? -7.511 10.922 8.619 1.00 90.00 95 GLU A CA 1
ATOM 796 C C . GLU A 1 95 ? -6.510 11.870 9.302 1.00 90.00 95 GLU A C 1
ATOM 798 O O . GLU A 1 95 ? -6.084 12.876 8.733 1.00 90.00 95 GLU A O 1
ATOM 803 N N . LYS A 1 96 ? -6.079 11.531 10.523 1.00 88.69 96 LYS A N 1
ATOM 804 C CA . LYS A 1 96 ? -5.138 12.347 11.302 1.00 88.69 96 LYS A CA 1
ATOM 805 C C . LYS A 1 96 ? -3.687 12.227 10.854 1.00 88.69 96 LYS A C 1
ATOM 807 O O . LYS A 1 96 ? -2.952 13.201 10.988 1.00 88.69 96 LYS A O 1
ATOM 812 N N . VAL A 1 97 ? -3.266 11.059 10.377 1.00 87.19 97 VAL A N 1
ATOM 813 C CA . VAL A 1 97 ? -1.857 10.773 10.063 1.00 87.19 97 VAL A CA 1
ATOM 814 C C . VAL A 1 97 ? -1.566 10.961 8.578 1.00 87.19 97 VAL A C 1
ATOM 816 O O . VAL A 1 97 ? -0.599 11.625 8.214 1.00 87.19 97 VAL A O 1
ATOM 819 N N . VAL A 1 98 ? -2.407 10.394 7.716 1.00 88.44 98 VAL A N 1
ATOM 820 C CA . VAL A 1 98 ? -2.196 10.361 6.264 1.00 88.44 98 VAL A CA 1
ATOM 821 C C . VAL A 1 98 ? -2.892 11.543 5.594 1.00 88.44 98 VAL A C 1
ATOM 823 O O . VAL A 1 98 ? -2.289 12.216 4.760 1.00 88.44 98 VAL A O 1
ATOM 826 N N . ASN A 1 99 ? -4.117 11.873 6.012 1.00 86.38 99 ASN A N 1
ATOM 827 C CA . ASN A 1 99 ? -4.905 12.963 5.425 1.00 86.38 99 ASN A CA 1
ATOM 828 C C . ASN A 1 99 ? -4.814 14.299 6.202 1.00 86.38 99 ASN A C 1
ATOM 830 O O . ASN A 1 99 ? -5.638 15.201 6.032 1.00 86.38 99 ASN A O 1
ATOM 834 N N . TYR A 1 100 ? -3.774 14.476 7.026 1.00 80.56 100 TYR A N 1
ATOM 835 C CA . TYR A 1 100 ? -3.638 15.596 7.972 1.00 80.56 100 TYR A CA 1
ATOM 836 C C . TYR A 1 100 ? -3.765 16.997 7.340 1.00 80.56 100 TYR A C 1
ATOM 838 O O . TYR A 1 100 ? -4.196 17.944 7.996 1.00 80.56 100 TYR A O 1
ATOM 846 N N . ARG A 1 101 ? -3.406 17.140 6.056 1.00 76.38 101 ARG A N 1
ATOM 847 C CA . ARG A 1 101 ? -3.455 18.418 5.325 1.00 76.38 101 ARG A CA 1
ATOM 848 C C . ARG A 1 101 ? -4.874 18.885 5.005 1.00 76.38 101 ARG A C 1
ATOM 850 O O . ARG A 1 101 ? -5.085 20.083 4.831 1.00 76.38 101 ARG A O 1
ATOM 857 N N . LYS A 1 102 ? -5.847 17.974 4.921 1.00 65.75 102 LYS A N 1
ATOM 858 C CA . LYS A 1 102 ? -7.256 18.344 4.712 1.00 65.75 102 LYS A CA 1
ATOM 859 C C . LYS A 1 102 ? -7.914 18.782 6.014 1.00 65.75 102 LYS A C 1
ATOM 861 O O . LYS A 1 102 ? -8.656 19.756 6.010 1.00 65.75 102 LYS A O 1
ATOM 866 N N . ALA A 1 103 ? -7.531 18.180 7.139 1.00 57.81 103 ALA A N 1
ATOM 867 C CA . ALA A 1 103 ? -7.976 18.615 8.461 1.00 57.81 103 ALA A CA 1
ATOM 868 C C . ALA A 1 103 ? -7.535 20.054 8.820 1.00 57.81 103 ALA A C 1
ATOM 870 O O . ALA A 1 103 ? -8.188 20.701 9.636 1.00 57.81 103 ALA A O 1
ATOM 871 N N . SER A 1 104 ? -6.453 20.570 8.217 1.00 55.31 104 SER A N 1
ATOM 872 C CA . SER A 1 104 ? -5.965 21.944 8.429 1.00 55.31 104 SER A CA 1
ATOM 873 C C . SER A 1 104 ? -6.571 23.005 7.501 1.00 55.31 104 SER A C 1
ATOM 875 O O . SER A 1 104 ? -6.345 24.187 7.738 1.00 55.31 104 SER A O 1
ATOM 877 N N . ASN A 1 105 ? -7.339 22.612 6.479 1.00 51.97 105 ASN A N 1
ATOM 878 C CA . ASN A 1 105 ? -8.106 23.528 5.629 1.00 51.97 105 ASN A CA 1
ATOM 879 C C . ASN A 1 105 ? -9.603 23.230 5.791 1.00 51.97 105 ASN A C 1
ATOM 881 O O . ASN A 1 105 ? -10.194 22.583 4.922 1.00 51.97 105 ASN A O 1
ATOM 885 N N . PRO A 1 106 ? -10.241 23.679 6.889 1.00 52.00 106 PRO A N 1
ATOM 886 C CA . PRO A 1 106 ? -11.690 23.720 6.920 1.00 52.00 106 PRO A CA 1
ATOM 887 C C . PRO A 1 106 ? -12.128 24.687 5.817 1.00 52.00 106 PRO A C 1
ATOM 889 O O . PRO A 1 106 ? -11.703 25.842 5.794 1.00 52.00 106 PRO A O 1
ATOM 892 N N . VAL A 1 107 ? -12.923 24.198 4.866 1.00 56.62 107 VAL A N 1
ATOM 893 C CA . VAL A 1 107 ? -13.625 25.058 3.911 1.00 56.62 107 VAL A CA 1
ATOM 894 C C . VAL A 1 107 ? -14.435 26.059 4.740 1.00 56.62 107 VAL A C 1
ATOM 896 O O . VAL A 1 107 ? -15.324 25.647 5.486 1.00 56.62 107 VAL A O 1
ATOM 899 N N . MET A 1 108 ? -14.050 27.337 4.676 1.00 39.47 108 MET A N 1
ATOM 900 C CA . MET A 1 108 ? -14.870 28.466 5.126 1.00 39.47 108 MET A CA 1
ATOM 901 C C . MET A 1 108 ? -15.925 28.781 4.075 1.00 39.47 108 MET A C 1
ATOM 903 O O . MET A 1 108 ? -15.575 28.725 2.873 1.00 39.47 108 MET A O 1
#

Organism: NCBI:txid49249

Sequence (108 aa):
DYHEVFDENNDYREGDHHMDCIYQTNFVQELRFWERFVAFWMARFHKDDRIIMSYEGFTGQDTGADSTVKLADFLRKAENGLDVVEAEQVPCVWEKVVNYRKASNPVM

=== Feature glossary ===
Key to the feature types in this record:

— What the protein is —

Primary structure: the covalent order of the twenty standard amino acids along the backbone. Two proteins with the same sequence will (almost always) fold to the same structure; two with 30% identity often share a fold but not the details.

Database cross-references. InterPro integrates a dozen domain/family signature databases into unified entries with residue-range hits. GO terms attach function/process/location labels with evidence codes. CATH codes position the fold in a four-level structural taxonomy. Organism is the NCBI-taxonomy species name.

— Where its atoms are —

The mmCIF block holds the 3D Cartesian coordinates of each backbone atom (N, Cα, C, O) in ångströms. mmCIF is the PDB's canonical archive format — a tagged-loop text representation of the atomic model.

Six rendered views show the 3D structure from the faces of a cube — i.e. along ±x, ±y, ±z. Rendering representation is drawn randomly per protein from cartoon (secondary-structure ribbons), sticks (backbone bonds), or molecular surface; coloring is either N→C rainbow (blue at the N-terminus through red at the C-terminus) or one color per chain.

— Local backbone conformation —

DSSP 8-state secondary structure assigns each residue one of H (α-helix), G (3₁₀-helix), I (π-helix), E (extended β-strand), B 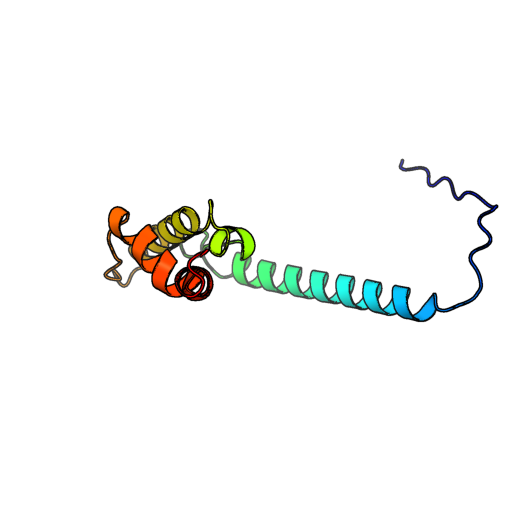(isolated β-bridge), T (hydrogen-bonded turn), S (bend), or '-' (coil). The assignment is computed from backbone hydrogen-bond geometry via the Kabsch–Sander algorithm.

P-SEA three-state annotation labels each residue as helix, strand, or coil based purely on the geometry of the Cα trace. It serves as a fallback when the full backbone (and thus DSSP) is unavailable.

The φ/ψ torsion pair specifies the backbone conformation at each residue. φ rotates about the N–Cα bond, ψ about the Cα–C bond. Steric clashes forbid most of the (φ, ψ) plane — the allowed regions (α-helix basin, β-sheet basin, left-handed helix) are the Ramachandran-allowed regions.

— Global shape and packing —

The geometric summary reports three shape descriptors. Rg (radius of gyration) measures how spread out the Cα atoms are about their centre of mass; compact globular proteins have small Rg, elongated or unfolded ones large. Cα contacts (<8 Å, |i−j|>4) count long-range residue pairs in spatial proximity — high for tightly packed folds, near zero for rods or random coil. The bounding-box extents give the protein's footprint along x, y, z in Å.

Accessible surface area quantifies burial. A residue with SASA near zero is packed into the hydrophobic core; one with SASA >100 Å² sits on the surface. Computed here via the Shrake–Rupley numerical algorithm with a 1.4 Å probe.

Plot images: a contact map (which residues are close in 3D, as an N×N binary image), a Ramachandran scatter (backbone torsion angles, revealing secondary-structure composition at a glance), and — for AlphaFold structures — a PAE heatmap (pairwise prediction confidence).

— Structural neighborhood —

The Foldseek 3Di string encodes local tertiary geometry as a 20-letter alphabet — one character per residue — derived from the relative positions of nearby Cα atoms. Unlike the amino-acid sequence, 3Di is a direct function of the 3D structure, so two proteins with the same fold have similar 3Di strings even at low sequence identity.

Nearest PDB neighbors are the top structural matches found by Foldseek when searching this structure against the entire Protein Data Bank. Each hit reports a TM-score (0 to 1; >0.5 almost always implies the same fold) and an E-value. These are *structural* homologs — they may share no detectable sequence similarity.

— Confidence and disorder —

For AlphaFold models, the B-factor field carries pLDDT — the model's own estimate of local accuracy on a 0–100 scale. Regions with pLDDT<50 should be treated as essentially unmodeled; they often correspond to intrinsically disordered segments.

B-factor (Debye–Waller factor) reflects atomic displacement in the crystal lattice. It is an experimental observable (units Å²), not a prediction; low values mean the atom is pinned down, high values mean it moves or is heterogeneous across the crystal.

Predicted aligned error is AlphaFold's pairwise confidence. Unlike pLDDT (per-residue), PAE is per-residue-pair and captures whether two parts of the structure are correctly placed relative to each other. Units are ångströms of expected positional error.